Protein AF-A0A8E2AY29-F1 (afdb_monomer)

Organism: NCBI:txid1052685

Sequence (65 aa):
MPTEFELRQRNQQFANKARAGKNPVKPSRQERLSKRSPVSHWALAAILFVVVGGVLFEIIRLVFL

Foldseek 3Di:
DDDPVRVVVLVVVLVVCVVVVHNSDDDDPVRVVVPDDPDDPVNVVVVVCVVVVVVVVVVCVVVPD

InterPro domains:
  IPR010580 Stress-associated endoplasmic reticulum protein [PF06624] (2-63)

pLDDT: mean 91.62, std 3.86, range [81.12, 96.94]

Secondary structure (DSSP, 8-state):
---HHHHHHHHHHHHHHHHTT---SPPPHHHHHHTS-SS-HHHHHHHHHHHHHHHHHHHHHHHH-

Structure (mmCIF, N/CA/C/O backbone):
data_AF-A0A8E2AY29-F1
#
_entry.id   AF-A0A8E2AY29-F1
#
loop_
_atom_site.group_PDB
_atom_site.id
_atom_site.type_symbol
_atom_site.label_atom_id
_atom_site.label_alt_id
_atom_site.label_comp_id
_atom_site.label_asym_id
_atom_site.label_entity_id
_atom_site.label_seq_id
_atom_site.pdbx_PDB_ins_code
_atom_site.Cartn_x
_atom_site.Cartn_y
_atom_site.Cartn_z
_atom_site.occupancy
_atom_site.B_iso_or_equiv
_atom_site.auth_seq_id
_atom_site.auth_comp_id
_atom_site.auth_asym_id
_atom_site.auth_atom_id
_atom_site.pdbx_PDB_model_num
ATOM 1 N N . MET A 1 1 ? -20.581 10.320 32.973 1.00 82.00 1 MET A N 1
ATOM 2 C CA . MET A 1 1 ? -20.829 8.863 32.866 1.00 82.00 1 MET A CA 1
ATOM 3 C C . MET A 1 1 ? -21.878 8.657 31.783 1.00 82.00 1 MET A C 1
ATOM 5 O O . MET A 1 1 ? -22.734 9.529 31.682 1.00 82.00 1 MET A O 1
ATOM 9 N N . PRO A 1 2 ? -21.792 7.610 30.942 1.00 81.12 2 PRO A N 1
ATOM 10 C CA . PRO A 1 2 ? -22.786 7.397 29.896 1.00 81.12 2 PRO A CA 1
ATOM 11 C C . PRO A 1 2 ? -24.155 7.100 30.511 1.00 81.12 2 PRO A C 1
ATOM 13 O O . PRO A 1 2 ? -24.239 6.429 31.541 1.00 81.12 2 PRO A O 1
ATOM 16 N N . THR A 1 3 ? -25.211 7.617 29.892 1.00 93.31 3 THR A N 1
ATOM 17 C CA . THR A 1 3 ? -26.590 7.416 30.361 1.00 93.31 3 THR A CA 1
ATOM 18 C C . THR A 1 3 ? -27.099 6.017 29.997 1.00 93.31 3 THR A C 1
ATOM 20 O O . THR A 1 3 ? -26.566 5.354 29.103 1.00 93.31 3 THR A O 1
ATOM 23 N N . GLU A 1 4 ? -28.162 5.546 30.656 1.00 91.38 4 GLU A N 1
ATOM 24 C CA . GLU A 1 4 ? -28.770 4.241 30.342 1.00 91.38 4 GLU A CA 1
ATOM 25 C C . GLU A 1 4 ? -29.232 4.139 28.883 1.00 91.38 4 GLU A C 1
ATOM 27 O O . GLU A 1 4 ? -29.140 3.080 28.258 1.00 91.38 4 GLU A O 1
ATOM 32 N N . PHE A 1 5 ? -29.689 5.258 28.320 1.00 92.25 5 PHE A N 1
ATOM 33 C CA . PHE A 1 5 ? -30.067 5.354 26.917 1.00 92.25 5 PHE A CA 1
ATOM 34 C C . PHE A 1 5 ? -28.866 5.116 25.990 1.00 92.25 5 PHE A C 1
ATOM 36 O O . PHE A 1 5 ? -28.940 4.290 25.078 1.00 92.25 5 PHE A O 1
ATOM 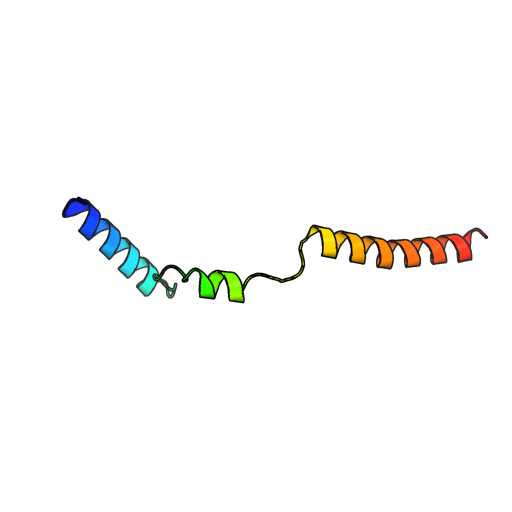43 N N . GLU A 1 6 ? -27.727 5.759 26.267 1.00 91.38 6 GLU A N 1
ATOM 44 C CA . GLU A 1 6 ? -26.487 5.563 25.506 1.00 91.38 6 GLU A CA 1
ATOM 45 C C . GLU A 1 6 ? -25.957 4.126 25.619 1.00 91.38 6 GLU A C 1
ATOM 47 O O . GLU A 1 6 ? -25.477 3.555 24.634 1.00 91.38 6 GLU A O 1
ATOM 52 N N . LEU A 1 7 ? -26.066 3.514 26.803 1.00 90.94 7 LEU A N 1
ATOM 53 C CA . LEU A 1 7 ? -25.691 2.116 27.036 1.00 90.94 7 LEU A CA 1
ATOM 54 C C . LEU A 1 7 ? -26.561 1.157 26.215 1.00 90.94 7 LEU A C 1
ATOM 56 O O . LEU A 1 7 ? -26.032 0.282 25.521 1.00 90.94 7 LEU A O 1
ATOM 60 N N . ARG A 1 8 ? -27.885 1.352 26.221 1.00 90.94 8 ARG A N 1
ATOM 61 C CA . ARG A 1 8 ? -28.819 0.563 25.402 1.00 90.94 8 ARG A CA 1
ATOM 62 C C . ARG A 1 8 ? -28.517 0.705 23.914 1.00 90.94 8 ARG A C 1
ATOM 64 O O . ARG A 1 8 ? -28.461 -0.302 23.209 1.00 90.94 8 ARG A O 1
ATOM 71 N N . GLN A 1 9 ? -28.246 1.922 23.449 1.00 92.38 9 GLN A N 1
ATOM 72 C CA . GLN A 1 9 ? -27.915 2.177 22.049 1.00 92.38 9 GLN A CA 1
ATOM 73 C C . GLN A 1 9 ? -26.616 1.468 21.628 1.00 92.38 9 GLN A C 1
ATOM 75 O O . GLN A 1 9 ? -26.565 0.840 20.568 1.00 92.38 9 GLN A O 1
ATOM 80 N N . ARG A 1 10 ? -25.570 1.499 22.464 1.00 88.81 10 ARG A N 1
ATOM 81 C CA . ARG A 1 10 ? -24.307 0.784 22.196 1.00 88.81 10 ARG A CA 1
ATOM 82 C C . ARG A 1 10 ? -24.492 -0.734 22.172 1.00 88.81 10 ARG A C 1
ATOM 84 O O . ARG A 1 10 ? -23.950 -1.386 21.279 1.00 88.81 10 ARG A O 1
ATOM 91 N N . ASN A 1 11 ? -25.288 -1.287 23.087 1.00 91.50 11 ASN A N 1
ATOM 92 C CA . ASN A 1 11 ? -25.588 -2.721 23.116 1.00 91.50 11 ASN A CA 1
ATOM 93 C C . ASN A 1 11 ? -26.369 -3.162 21.873 1.00 91.50 11 ASN A C 1
ATOM 95 O O . ASN A 1 11 ? -26.037 -4.183 21.272 1.00 91.50 11 ASN A O 1
ATOM 99 N N . GLN A 1 12 ? -27.347 -2.364 21.430 1.00 93.19 12 GLN A N 1
ATOM 100 C CA . GLN A 1 12 ? -28.064 -2.620 20.179 1.00 93.19 12 GLN A CA 1
ATOM 101 C C . GLN A 1 12 ? -27.121 -2.599 18.969 1.00 93.19 12 GLN A C 1
ATOM 103 O O . GLN A 1 12 ? -27.166 -3.504 18.137 1.00 93.19 12 GLN A O 1
ATOM 108 N N . GLN A 1 13 ? -26.209 -1.625 18.882 1.00 90.38 13 GLN A N 1
ATOM 109 C CA . GLN A 1 13 ? -25.214 -1.580 17.804 1.00 90.38 13 GLN A CA 1
ATOM 110 C C . GLN A 1 13 ? -24.277 -2.796 17.814 1.00 90.38 13 GLN A C 1
ATOM 112 O O . GLN A 1 13 ? -23.929 -3.310 16.749 1.00 90.38 13 GLN A O 1
ATOM 117 N N . PHE A 1 14 ? -23.863 -3.259 18.995 1.00 92.06 14 PHE A N 1
ATOM 118 C CA . PHE A 1 14 ? -23.030 -4.452 19.148 1.00 92.06 14 PHE A CA 1
ATOM 119 C C . PHE A 1 14 ? -23.778 -5.713 18.693 1.00 92.06 14 PHE A C 1
ATOM 121 O O . PHE A 1 14 ? -23.261 -6.470 17.870 1.00 92.06 14 PHE A O 1
ATOM 128 N N . ALA A 1 15 ? -25.021 -5.890 19.150 1.00 92.00 15 ALA A N 1
ATOM 129 C CA . ALA A 1 15 ? -25.879 -7.008 18.766 1.00 92.00 15 ALA A CA 1
ATOM 130 C C . ALA A 1 15 ? -26.171 -7.024 17.256 1.00 92.00 15 ALA A C 1
ATOM 132 O O . ALA A 1 15 ? -26.092 -8.077 16.627 1.00 92.00 15 ALA A O 1
ATOM 133 N N . ASN A 1 16 ? -26.433 -5.863 16.648 1.00 92.88 16 ASN A N 1
ATOM 134 C CA . ASN A 1 16 ? -26.661 -5.750 15.205 1.00 92.88 16 ASN A CA 1
ATOM 135 C C . ASN A 1 16 ? -25.414 -6.129 14.395 1.00 92.88 16 ASN A C 1
ATOM 137 O O . ASN A 1 16 ? -25.523 -6.822 13.386 1.00 92.88 16 ASN A O 1
ATOM 141 N N . LYS A 1 17 ? -24.220 -5.720 14.842 1.00 89.88 17 LYS A N 1
ATOM 142 C CA . LYS A 1 17 ? -22.955 -6.108 14.197 1.00 89.88 17 LYS A CA 1
ATOM 143 C C . LYS A 1 17 ? -22.700 -7.610 14.305 1.00 89.88 17 LYS A C 1
ATOM 145 O O . LYS A 1 17 ? -22.352 -8.216 13.297 1.00 89.88 17 LYS A O 1
ATOM 150 N N . ALA A 1 18 ? -22.943 -8.195 15.480 1.00 90.50 18 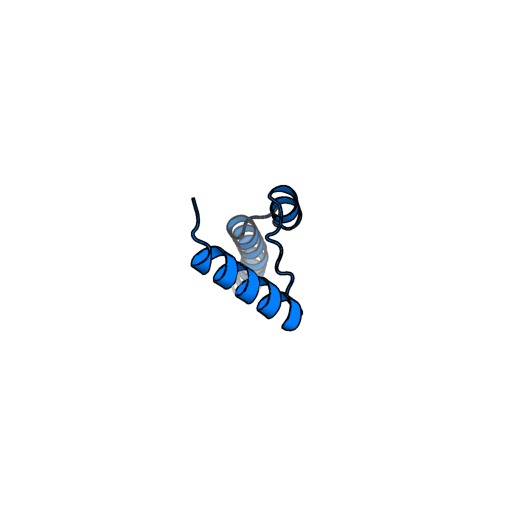ALA A N 1
ATOM 151 C CA . ALA A 1 18 ? -22.831 -9.635 15.692 1.00 90.50 18 ALA A CA 1
ATOM 152 C C . ALA A 1 18 ? -23.805 -10.423 14.796 1.00 90.50 18 ALA A C 1
ATOM 154 O O . ALA A 1 18 ? -23.393 -11.370 14.133 1.00 90.50 18 ALA A O 1
ATOM 155 N N . ARG A 1 19 ? -25.071 -9.983 14.697 1.00 90.25 19 ARG A N 1
ATOM 156 C CA . ARG A 1 19 ? -26.079 -10.571 13.790 1.00 90.25 19 ARG A CA 1
ATOM 157 C C . ARG A 1 19 ? -25.694 -10.451 12.315 1.00 90.25 19 ARG A C 1
ATOM 159 O O . ARG A 1 19 ? -25.966 -11.359 11.545 1.00 90.25 19 ARG A O 1
ATOM 166 N N . ALA A 1 20 ? -25.031 -9.362 11.928 1.00 91.06 20 ALA A N 1
ATOM 167 C CA . ALA A 1 20 ? -24.508 -9.164 10.577 1.00 91.06 20 ALA A CA 1
ATOM 168 C C . ALA A 1 20 ? -23.230 -9.980 10.280 1.00 91.06 20 ALA A C 1
ATOM 170 O O . ALA A 1 20 ? -22.591 -9.745 9.255 1.00 91.06 20 ALA A O 1
ATOM 171 N N . GLY A 1 21 ? -22.805 -10.870 11.187 1.00 87.75 21 GLY A N 1
ATOM 172 C CA . GLY A 1 21 ? -21.589 -11.676 11.046 1.00 87.75 21 GLY A CA 1
ATOM 173 C C . GLY A 1 21 ? -20.286 -10.878 11.156 1.00 87.75 21 GLY A C 1
ATOM 174 O O . GLY A 1 21 ? -19.211 -11.402 10.875 1.00 87.75 21 GLY A O 1
ATOM 175 N N . LYS A 1 22 ? -20.347 -9.600 11.551 1.00 86.88 22 LYS A N 1
ATOM 176 C CA . LYS A 1 22 ? -19.167 -8.743 11.720 1.00 86.88 22 LYS A CA 1
ATOM 177 C C . LYS A 1 22 ? -18.661 -8.870 13.148 1.00 86.88 22 LYS A C 1
ATOM 179 O O . LYS A 1 22 ? -19.460 -8.836 14.077 1.00 86.88 22 LYS A O 1
ATOM 184 N N . ASN A 1 23 ? -17.341 -8.923 13.337 1.00 85.62 23 ASN A N 1
ATOM 185 C CA . ASN A 1 23 ? -16.763 -8.898 14.678 1.00 85.62 23 ASN A CA 1
ATOM 186 C C . ASN A 1 23 ? -17.056 -7.531 15.339 1.00 85.62 23 ASN A C 1
ATOM 188 O O . ASN A 1 23 ? -16.570 -6.501 14.857 1.00 85.62 23 ASN A O 1
ATOM 192 N N . PRO A 1 24 ? -17.880 -7.482 16.402 1.00 84.38 24 PRO A N 1
ATOM 193 C CA . PRO A 1 24 ? -18.281 -6.226 17.028 1.00 84.38 24 PRO A CA 1
ATOM 194 C C . PRO A 1 24 ? -17.206 -5.681 17.987 1.00 84.38 24 PRO A C 1
ATOM 196 O O . PRO A 1 24 ? -17.287 -4.523 18.411 1.00 84.38 24 PRO A O 1
ATOM 199 N N . VAL A 1 25 ? -16.192 -6.493 18.309 1.00 88.19 25 VAL A N 1
ATOM 200 C CA . VAL A 1 25 ? -15.072 -6.133 19.180 1.00 88.19 25 VAL A CA 1
ATOM 201 C C . VAL A 1 25 ? -14.067 -5.297 18.394 1.00 88.19 25 VAL A C 1
ATOM 203 O O . VAL A 1 25 ? -13.643 -5.657 17.296 1.00 88.19 25 VAL A O 1
ATOM 206 N N . LYS A 1 26 ? -13.671 -4.148 18.951 1.00 85.12 26 LYS A N 1
ATOM 207 C CA . LYS A 1 26 ? -12.623 -3.324 18.341 1.00 85.12 26 LYS A CA 1
ATOM 208 C C . LYS A 1 26 ? -11.284 -4.065 18.456 1.00 85.12 26 LYS A C 1
ATOM 210 O O . LYS A 1 26 ? -10.936 -4.454 19.570 1.00 85.12 26 LYS A O 1
ATOM 215 N N . PRO A 1 27 ? -10.510 -4.196 17.364 1.00 87.19 27 PRO A N 1
ATOM 216 C CA . PRO A 1 27 ? -9.221 -4.870 17.419 1.00 87.19 27 PRO A CA 1
ATOM 217 C C . 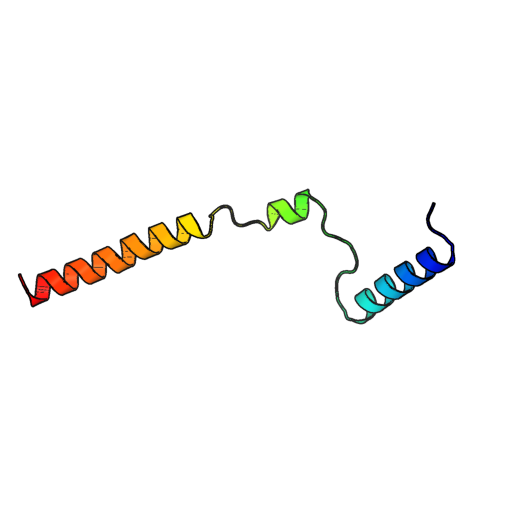PRO A 1 27 ? -8.281 -4.119 18.358 1.00 87.19 27 PRO A C 1
ATOM 219 O O . PRO A 1 27 ? -8.237 -2.875 18.343 1.00 87.19 27 PRO A O 1
ATOM 222 N N . SER A 1 28 ? -7.539 -4.887 19.155 1.00 89.44 28 SER A N 1
ATOM 223 C CA . SER A 1 28 ? -6.563 -4.357 20.105 1.00 89.44 28 SER A CA 1
ATOM 224 C C . SER A 1 28 ? -5.431 -3.631 19.370 1.00 89.44 28 SER A C 1
ATOM 226 O O . SER A 1 28 ? -5.222 -3.810 18.167 1.00 89.44 28 SER A O 1
ATOM 228 N N . ARG A 1 29 ? -4.661 -2.797 20.081 1.00 87.94 29 ARG A N 1
ATOM 229 C CA . ARG A 1 29 ? -3.500 -2.120 19.478 1.00 87.94 29 ARG A CA 1
ATOM 230 C C . ARG A 1 29 ? -2.506 -3.133 18.898 1.00 87.94 29 ARG A C 1
ATOM 232 O O . ARG A 1 29 ? -2.002 -2.913 17.803 1.00 87.94 29 ARG A O 1
ATOM 239 N N . GLN A 1 30 ? -2.278 -4.242 19.601 1.00 89.62 30 GLN A N 1
ATOM 240 C CA . GLN A 1 30 ? -1.394 -5.320 19.157 1.00 89.62 30 GLN A CA 1
ATOM 241 C C . GLN A 1 30 ? -1.918 -5.994 17.882 1.00 89.62 30 GLN A C 1
ATOM 243 O O . GLN A 1 30 ? -1.155 -6.180 16.941 1.00 89.62 30 GLN A O 1
ATOM 248 N N . GLU A 1 31 ? -3.222 -6.270 17.805 1.00 88.19 31 GLU A N 1
ATOM 249 C CA . GLU A 1 31 ? -3.842 -6.883 16.623 1.00 88.19 31 GLU A CA 1
ATOM 250 C C . GLU A 1 31 ? -3.827 -5.952 15.398 1.00 88.19 31 GLU A C 1
ATOM 252 O O . GLU A 1 31 ? -3.687 -6.390 14.258 1.00 88.19 31 GLU A O 1
ATOM 257 N N . ARG A 1 32 ? -3.944 -4.638 15.614 1.00 89.62 32 ARG A N 1
ATOM 258 C CA . ARG A 1 32 ? -3.797 -3.650 14.533 1.00 89.62 32 ARG A CA 1
ATOM 259 C C . ARG A 1 32 ? -2.366 -3.592 14.011 1.00 89.62 32 ARG A C 1
ATOM 261 O O . ARG A 1 32 ? -2.168 -3.442 12.811 1.00 89.62 32 ARG A O 1
ATOM 268 N N . LEU A 1 33 ? -1.388 -3.673 14.912 1.00 87.75 33 LEU A N 1
ATOM 269 C CA . LEU A 1 33 ? 0.028 -3.640 14.557 1.00 87.75 33 LEU A CA 1
ATOM 270 C C . LEU A 1 33 ? 0.453 -4.913 13.823 1.00 87.75 33 LEU A C 1
ATOM 272 O O . LEU A 1 33 ? 1.186 -4.804 12.848 1.00 87.75 33 LEU A O 1
ATOM 276 N N . SER A 1 34 ? -0.050 -6.087 14.219 1.00 89.00 34 SER A N 1
ATOM 277 C CA . SER A 1 34 ? 0.276 -7.350 13.541 1.00 89.00 34 SER A CA 1
ATOM 278 C C . SER A 1 34 ? -0.271 -7.434 12.114 1.00 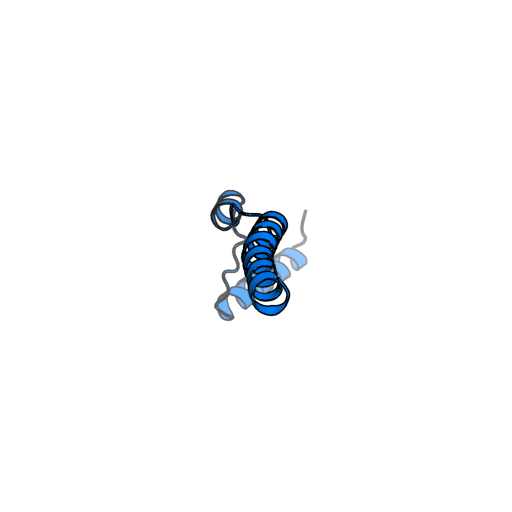89.00 34 SER A C 1
ATOM 280 O O . SER A 1 34 ? 0.332 -8.082 11.267 1.00 89.00 34 SER A O 1
ATOM 282 N N . LYS A 1 35 ? -1.392 -6.761 11.826 1.00 88.56 35 LYS A N 1
ATOM 283 C CA . LYS A 1 35 ? -1.987 -6.689 10.478 1.00 88.56 35 LYS A CA 1
ATOM 284 C C . LYS A 1 35 ? -1.426 -5.551 9.622 1.00 88.56 35 LYS A C 1
ATOM 286 O O . LYS A 1 35 ? -1.805 -5.420 8.459 1.00 88.56 35 LYS A O 1
ATOM 291 N N . ARG A 1 36 ? -0.571 -4.686 10.177 1.00 88.81 36 ARG A N 1
ATOM 292 C CA . ARG A 1 36 ? -0.002 -3.557 9.436 1.00 88.81 36 ARG A CA 1
ATOM 293 C C . ARG A 1 36 ? 1.129 -4.062 8.544 1.00 88.81 36 ARG A C 1
ATOM 295 O O . ARG A 1 36 ? 2.075 -4.662 9.038 1.00 88.81 36 ARG A O 1
ATOM 302 N N . SER A 1 37 ? 1.047 -3.771 7.244 1.00 90.12 37 SER A N 1
ATOM 303 C CA . SER A 1 37 ? 2.154 -4.049 6.322 1.00 90.12 37 SER A CA 1
ATOM 304 C C . SER A 1 37 ? 3.433 -3.353 6.809 1.00 90.12 37 SER A C 1
ATOM 306 O O . SER A 1 37 ? 3.372 -2.163 7.147 1.00 90.12 37 SER A O 1
ATOM 308 N N . PRO A 1 38 ? 4.584 -4.050 6.822 1.00 89.56 38 PRO A N 1
ATOM 309 C CA . PRO A 1 38 ? 5.868 -3.441 7.155 1.00 89.56 38 PRO A CA 1
ATOM 310 C C . PRO A 1 38 ? 6.344 -2.462 6.071 1.00 89.56 38 PRO A C 1
ATOM 312 O O . PRO A 1 38 ? 7.156 -1.585 6.353 1.00 89.56 38 PRO A O 1
ATOM 315 N N . VAL A 1 39 ? 5.824 -2.577 4.843 1.00 92.88 39 VAL A N 1
ATOM 316 C CA . VAL A 1 39 ? 6.214 -1.742 3.700 1.00 92.88 39 VAL A CA 1
ATOM 317 C C . VAL A 1 39 ? 5.193 -0.625 3.492 1.00 92.88 39 VAL A C 1
ATOM 319 O O . VAL A 1 39 ? 3.988 -0.870 3.373 1.00 92.88 39 VAL A O 1
ATOM 322 N N . SER A 1 40 ? 5.678 0.618 3.439 1.00 94.06 40 SER A N 1
ATOM 323 C CA . SER A 1 40 ? 4.849 1.785 3.132 1.00 94.06 40 SER A CA 1
ATOM 324 C C . SER A 1 40 ? 4.461 1.812 1.651 1.00 94.06 40 SER A C 1
ATOM 326 O O . SER A 1 40 ? 5.167 1.282 0.795 1.00 94.06 40 SER A O 1
ATOM 328 N N . HIS A 1 41 ? 3.347 2.468 1.319 1.00 95.12 41 HIS A N 1
ATOM 329 C CA . HIS A 1 41 ? 2.928 2.608 -0.082 1.00 95.12 41 HIS A CA 1
ATOM 330 C C . HIS A 1 41 ? 3.955 3.390 -0.916 1.00 95.12 41 HIS A C 1
ATOM 332 O O . HIS A 1 41 ? 4.148 3.079 -2.083 1.00 95.12 41 HIS A O 1
ATOM 338 N N . TRP A 1 42 ? 4.675 4.337 -0.305 1.00 96.56 42 TRP A N 1
ATOM 339 C CA . TRP A 1 42 ? 5.777 5.056 -0.948 1.00 96.56 42 TRP A CA 1
ATOM 340 C C . TRP A 1 42 ? 6.964 4.151 -1.275 1.00 96.56 42 TRP A C 1
ATOM 342 O O . TRP A 1 42 ? 7.507 4.239 -2.371 1.00 96.56 42 TRP A O 1
ATOM 352 N N . ALA A 1 43 ? 7.337 3.252 -0.360 1.00 95.94 43 ALA A N 1
ATOM 353 C CA . ALA A 1 43 ? 8.393 2.278 -0.620 1.00 95.94 43 ALA A CA 1
ATOM 354 C C . ALA A 1 43 ? 7.994 1.319 -1.751 1.00 95.94 43 ALA A C 1
ATOM 356 O O . ALA A 1 43 ? 8.788 1.072 -2.655 1.00 95.94 43 ALA A O 1
ATOM 357 N N . LEU A 1 44 ? 6.744 0.844 -1.751 1.00 96.19 44 LEU A N 1
ATOM 358 C CA . LEU A 1 44 ? 6.217 0.019 -2.838 1.00 96.19 44 LEU A CA 1
ATOM 359 C C . LEU A 1 44 ? 6.234 0.764 -4.182 1.00 96.19 44 LEU A C 1
ATOM 361 O O . LEU A 1 44 ? 6.669 0.202 -5.183 1.00 96.19 44 LEU A O 1
ATOM 365 N N . ALA A 1 45 ? 5.803 2.028 -4.202 1.00 96.25 45 ALA A N 1
ATOM 366 C CA . ALA A 1 45 ? 5.802 2.856 -5.404 1.00 96.25 45 ALA A CA 1
ATOM 367 C C . ALA A 1 45 ? 7.219 3.091 -5.947 1.00 96.25 45 ALA A C 1
ATOM 369 O O . ALA A 1 45 ? 7.425 2.998 -7.153 1.00 96.25 45 ALA A O 1
ATOM 370 N N . ALA A 1 46 ? 8.199 3.335 -5.072 1.00 96.94 46 ALA A N 1
ATOM 371 C CA . ALA A 1 46 ? 9.595 3.495 -5.470 1.00 96.94 46 ALA A CA 1
ATOM 372 C C . ALA A 1 46 ? 10.159 2.211 -6.099 1.00 96.94 46 ALA A C 1
ATOM 374 O O . ALA A 1 46 ? 10.766 2.269 -7.165 1.00 96.94 46 ALA A O 1
ATOM 375 N N . ILE A 1 47 ? 9.908 1.049 -5.485 1.00 95.88 47 ILE A N 1
ATOM 376 C CA . ILE A 1 47 ? 10.327 -0.250 -6.037 1.00 95.88 47 ILE A CA 1
ATOM 377 C C . ILE A 1 47 ? 9.680 -0.474 -7.405 1.00 95.88 47 ILE A C 1
ATOM 379 O O . ILE A 1 47 ? 10.372 -0.804 -8.366 1.00 95.88 47 ILE A O 1
ATOM 383 N N . LEU A 1 48 ? 8.367 -0.255 -7.509 1.00 96.62 48 LEU A N 1
ATOM 384 C CA . LEU A 1 48 ? 7.639 -0.424 -8.763 1.00 96.62 48 LEU A CA 1
ATOM 385 C C . LEU A 1 48 ? 8.180 0.508 -9.854 1.00 96.62 48 LEU A C 1
ATOM 387 O O . LEU A 1 48 ? 8.380 0.068 -10.981 1.00 96.62 48 LEU A O 1
ATOM 391 N N . PHE A 1 49 ? 8.462 1.767 -9.515 1.00 96.50 49 PHE A N 1
ATOM 392 C CA . PHE A 1 49 ? 9.040 2.737 -10.439 1.00 96.50 49 PHE A CA 1
ATOM 393 C C . PHE A 1 49 ? 10.416 2.303 -10.945 1.00 96.50 49 PHE A C 1
ATOM 395 O O . PHE A 1 49 ? 10.663 2.386 -12.142 1.00 96.50 49 PHE A O 1
ATOM 402 N N . VAL A 1 50 ? 11.296 1.800 -10.074 1.00 95.94 50 VAL A N 1
ATOM 403 C CA . VAL A 1 50 ? 12.627 1.322 -10.485 1.00 95.94 50 VAL A CA 1
ATOM 404 C C . VAL A 1 50 ? 12.514 0.105 -11.403 1.00 95.94 50 VAL A C 1
ATOM 406 O O . VAL A 1 50 ? 13.169 0.061 -12.441 1.00 95.94 50 VAL A O 1
ATOM 409 N N . VAL A 1 51 ? 11.659 -0.861 -11.057 1.00 95.94 51 VAL A N 1
ATOM 410 C CA . VAL A 1 51 ? 11.478 -2.083 -11.856 1.00 95.94 51 VAL A CA 1
ATOM 411 C C . VAL A 1 51 ? 10.880 -1.758 -13.225 1.00 95.94 51 VAL A C 1
ATOM 413 O O . VAL A 1 51 ? 11.435 -2.148 -14.248 1.00 95.94 51 VAL A O 1
ATOM 416 N N . VAL A 1 52 ? 9.774 -1.012 -13.263 1.00 96.50 52 VAL A N 1
ATOM 417 C CA . VAL A 1 52 ? 9.102 -0.650 -14.520 1.00 96.50 52 VAL A CA 1
ATOM 418 C C . VAL A 1 52 ? 9.954 0.326 -15.330 1.00 96.50 52 VAL A C 1
ATOM 420 O O . VAL A 1 52 ? 10.090 0.164 -16.538 1.00 96.50 52 VAL A O 1
ATOM 423 N N . GLY A 1 53 ? 10.567 1.310 -14.675 1.00 94.50 53 GLY A N 1
ATOM 424 C CA . GLY A 1 53 ? 11.427 2.304 -15.309 1.00 94.50 53 GLY A CA 1
ATOM 425 C C . GLY A 1 53 ? 12.667 1.689 -15.950 1.00 94.50 53 GLY A C 1
ATOM 426 O O . GLY A 1 53 ? 12.999 2.054 -17.073 1.00 94.50 53 GLY A O 1
ATOM 427 N N . GLY A 1 54 ? 13.305 0.714 -15.295 1.00 92.88 54 GLY A N 1
ATOM 428 C CA . GLY A 1 54 ? 14.432 -0.022 -15.872 1.00 92.88 54 GLY A CA 1
ATOM 429 C C . GLY A 1 54 ? 14.038 -0.798 -17.129 1.00 92.88 54 GLY A C 1
ATOM 430 O O . GLY A 1 54 ? 14.731 -0.721 -18.139 1.00 92.88 54 GLY A O 1
ATOM 431 N N . VAL A 1 55 ? 12.886 -1.475 -17.105 1.00 94.81 55 VAL A N 1
ATOM 432 C CA . VAL A 1 55 ? 12.365 -2.192 -18.281 1.00 94.81 55 VAL A CA 1
ATOM 433 C C . VAL A 1 55 ? 12.027 -1.225 -19.417 1.00 94.81 55 VAL A C 1
ATOM 435 O O . VAL A 1 55 ? 12.406 -1.469 -20.558 1.00 94.81 55 VAL A O 1
ATOM 438 N N . LEU A 1 56 ? 11.353 -0.110 -19.121 1.00 95.25 56 LEU A N 1
ATOM 439 C CA . LEU A 1 56 ? 11.038 0.910 -20.125 1.00 95.25 56 LEU A CA 1
ATOM 440 C C . LEU A 1 56 ? 12.306 1.517 -20.730 1.00 95.25 56 LEU A C 1
ATOM 442 O O . LEU A 1 56 ? 12.375 1.689 -21.944 1.00 95.25 56 LEU A O 1
ATOM 446 N N . PHE A 1 57 ? 13.308 1.811 -19.903 1.00 95.50 57 PHE A N 1
ATOM 447 C CA . PHE A 1 57 ? 14.595 2.319 -20.362 1.00 95.50 57 PHE A CA 1
ATOM 448 C C . PHE A 1 57 ? 15.295 1.324 -21.289 1.00 95.50 57 PHE A C 1
ATOM 450 O O . PHE A 1 57 ? 15.768 1.719 -22.351 1.00 95.50 57 PHE A O 1
ATOM 457 N N . GLU A 1 58 ? 15.309 0.040 -20.930 1.00 94.75 58 GLU A N 1
ATOM 458 C CA . GLU A 1 58 ? 15.924 -1.000 -21.756 1.00 94.75 58 GLU A CA 1
ATOM 459 C C . GLU A 1 58 ? 15.200 -1.157 -23.101 1.00 94.75 58 GLU A C 1
ATOM 461 O O . GLU A 1 58 ? 15.847 -1.267 -24.138 1.00 94.75 58 GLU A O 1
ATOM 466 N N . ILE A 1 59 ? 13.865 -1.084 -23.120 1.00 95.56 59 ILE A N 1
ATOM 467 C CA . ILE A 1 59 ? 13.088 -1.109 -24.370 1.00 95.56 59 ILE A CA 1
ATOM 468 C C . ILE A 1 59 ? 13.417 0.109 -25.239 1.00 95.56 59 ILE A C 1
ATOM 470 O O . ILE A 1 59 ? 13.656 -0.040 -26.435 1.00 95.56 59 ILE A O 1
ATOM 474 N N . ILE A 1 60 ? 13.448 1.311 -24.654 1.00 96.12 60 ILE A N 1
ATOM 475 C CA . ILE A 1 60 ? 13.808 2.536 -25.382 1.00 96.12 60 ILE A CA 1
ATOM 476 C C . ILE A 1 60 ? 15.218 2.406 -25.953 1.00 96.1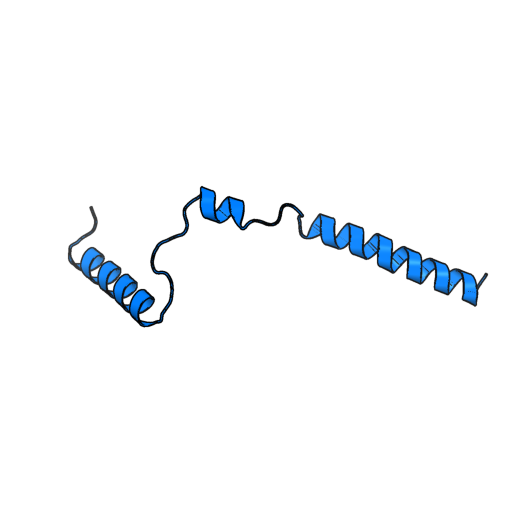2 60 ILE A C 1
ATOM 478 O O . ILE A 1 60 ? 15.428 2.731 -27.118 1.00 96.12 60 ILE A O 1
ATOM 482 N N . ARG A 1 61 ? 16.162 1.891 -25.161 1.00 94.44 61 ARG A N 1
ATOM 483 C CA . ARG A 1 61 ? 17.523 1.624 -25.611 1.00 94.44 61 ARG A CA 1
ATOM 484 C C . ARG A 1 61 ? 17.518 0.678 -26.809 1.00 94.44 61 ARG A C 1
ATOM 486 O O . ARG A 1 61 ? 18.007 1.069 -27.848 1.00 94.44 61 ARG A O 1
ATOM 493 N N . LEU A 1 62 ? 16.900 -0.498 -26.707 1.00 95.81 62 LEU A N 1
ATOM 494 C CA . LEU A 1 62 ? 16.864 -1.480 -27.801 1.00 95.81 62 LEU A CA 1
ATOM 495 C C . LEU A 1 62 ? 16.242 -0.948 -29.102 1.00 95.81 62 LEU A C 1
ATOM 497 O O . LEU A 1 62 ? 16.589 -1.424 -30.180 1.00 95.81 62 LEU A O 1
ATOM 501 N N . VAL A 1 63 ? 15.293 -0.014 -29.011 1.00 96.12 63 VAL A N 1
ATOM 502 C CA . VAL A 1 63 ? 14.589 0.533 -30.182 1.00 96.12 63 VAL A CA 1
ATOM 503 C C . VAL A 1 63 ? 15.314 1.736 -30.791 1.00 96.12 63 VAL A C 1
ATOM 505 O O . VAL A 1 63 ? 15.268 1.911 -32.007 1.00 96.12 63 VAL A O 1
ATOM 508 N N . PHE A 1 64 ? 15.949 2.577 -29.972 1.00 92.50 64 PHE A N 1
ATOM 509 C CA . PHE A 1 64 ? 16.467 3.882 -30.400 1.00 92.50 64 PHE A CA 1
ATOM 510 C C . PHE A 1 64 ? 17.991 4.046 -30.291 1.00 92.50 64 PHE A C 1
ATOM 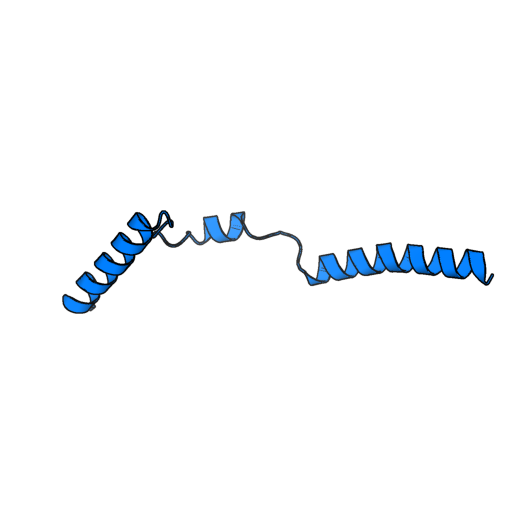512 O O . PHE A 1 64 ? 18.499 5.064 -30.766 1.00 92.50 64 PHE A O 1
ATOM 519 N N . LEU A 1 65 ? 18.713 3.103 -29.675 1.00 84.06 65 LEU A N 1
ATOM 520 C CA . LEU A 1 65 ? 20.163 3.160 -29.449 1.00 84.06 65 LEU A CA 1
ATOM 521 C C . LEU A 1 65 ? 20.862 1.867 -29.892 1.00 84.06 65 LEU A C 1
ATOM 523 O O . LEU A 1 65 ? 21.815 1.988 -30.690 1.00 84.06 65 LEU A O 1
#

Solvent-accessible surface area (backbone atoms only — not comparable to full-atom values): 3939 Å² total; per-residue (Å²): 131,87,49,73,68,58,52,52,52,52,50,51,54,39,51,53,29,47,74,69,73,39,83,61,70,79,76,49,74,66,59,53,56,74,71,47,72,92,68,52,72,66,58,52,50,51,53,50,47,52,58,53,47,50,53,50,50,50,51,49,39,76,75,75,108

Mean predicted aligned error: 8.01 Å

Radius of gyration: 24.84 Å; Cα contacts (8 Å, |Δi|>4): 11; chains: 1; bounding box: 50×20×63 Å

=== Fe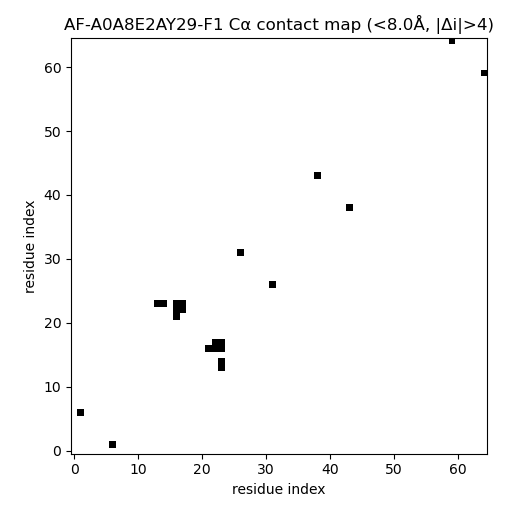ature glossary ===
Feature key, reading from the visual/contextual features back to the raw sequence:

Rendered structure images. Six rendered views show the 3D structure from the faces of a cube — i.e. along ±x, ±y, ±z. Rendering representation is drawn randomly per protein from cartoon (secondary-structure ribbons), sticks (backbone bonds), or molecular surface; coloring is either N→C rainbow (blue at the N-terminus through red at the C-terminus) or one color per chain.

Contact-map, Ramachandran, and PAE plots. The contact map is a binary N×N matrix image: pixel (i, j) is dark where Cα_i and Cα_j are within 8 Å and |i−j|>4. Because the |i−j|>4 filter removes local helical contacts, off-diagonal stripes parallel to the main diagonal indicate parallel β-sheets; stripes perpendicular to it indicate antiparallel β-sheets. The Ramachandran plot scatters every residue's (φ, ψ) pair against the sterically allowed regions. T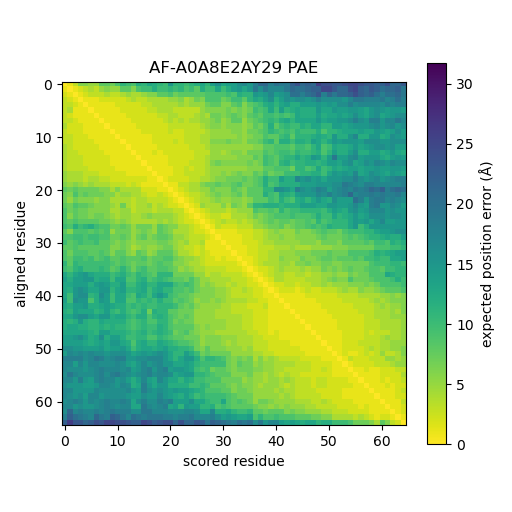he PAE heatmap renders the predicted-aligned-error matrix.

InterPro / GO / CATH / organism. Database cross-references. InterPro integrates a dozen domain/family signature databases into unified entries with residue-range hits. GO terms attach function/process/location labels with evidence codes. CATH codes position the fold in a four-level structural taxonomy. Organism is the NCBI-taxonomy species name.

Nearest PDB structures. The Foldseek neighbor list gives the closest experimentally determined structures in the PDB, ranked by structural alignment. TM-score near 1 means near-identical fold; near 0.3 means only rough topology match. This is how one finds what a novel AlphaFold prediction most resembles in the solved-structure universe.

Predicted aligned error. PAE(i, j) answers: if I align the predicted and true structures on residue i, how far off (in Å) do I expect residue j to be? A block-diagonal PAE matrix with low values on the blocks and high values off-diagonal is the signature of a multi-domain protein with confidently predicted domains but uncertain inter-domain orientation.

Solvent-accessible surface area. Accessible surface area quantifies burial. A residue with SASA near zero is packed into the hydrophobic core; one with SASA >100 Å² sits on the surface. Computed here via the Shrake–Rupley numerical algorithm with a 1.4 Å probe.

B-factor. B-factor (Debye–Waller factor) reflects atomic displacement in the crystal lattice. It is an experimental observable (units Å²), not a prediction; low values mean the atom is pinned down, high values mean it moves or is heterogeneous across the crystal.

pLDDT. For AlphaFold models, the B-factor field carries pLDDT — the model's own estimate of local accuracy on a 0–100 scale. Regions with pLDDT<50 should be treated as essentially unmodeled; they often correspond to intrinsically disordered segments.

Backbone torsions (φ/ψ). φ (phi) and ψ (psi) are the two rotatable backbone dihedrals per residue: φ is the C(i-1)–N–Cα–C torsion, ψ is the N–Cα–C–N(i+1) torsion, both in degrees on (−180°, 180°]. α-helical residues cluster near (−60°, −45°); β-strand residues near (−120°, +130°). A Ramachandran plot is simply a scatter of (φ, ψ) for every residue.

Radius of gyration, Cα contacts, bounding box. Radius of gyration (Rg) is the root-mean-square distance of Cα atoms from their centroid — a single number for overall size and compactness. A globular domain of N residues has Rg ≈ 2.2·N^0.38 Å; an extended or disordered chain has a much larger Rg. The Cα contact count is the number of residue pairs whose Cα atoms are within 8 Å and are more than four positions apart in sequence — a standard proxy for tertiary packing density. The bounding box is the smallest axis-aligned box enclosing all Cα atoms.

Secondary structure (3-state, P-SEA). Three-state secondary structure (P-SEA) collapses the eight DSSP classes into helix (a), strand (b), and coil (c). P-SEA assigns these from Cα geometry alone — distances and angles — without requiring backbone 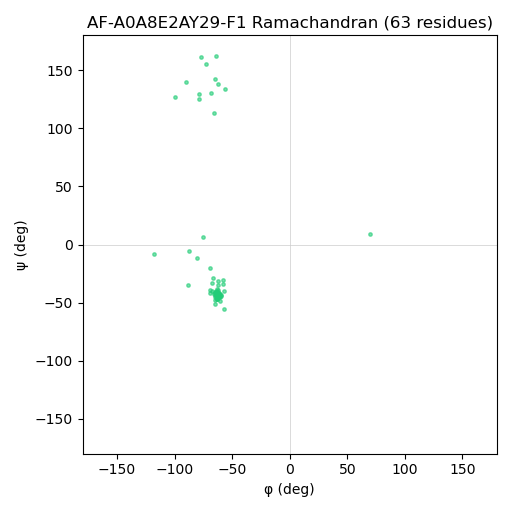oxygens, so it works on any Cα trace.

Secondary structure (8-state, DSSP). DSSP 8-state secondary structure assigns each residue one of H (α-helix), G (3₁₀-helix), I (π-helix), E (extended β-strand), B (isolated β-bridge), T (hydrogen-bonded turn), S (bend), or '-' (coil). The assignment is computed from backbone hydrogen-bond geometry via the Kabsch–Sander algorithm.

Foldseek 3Di. A 3Di character summarizes, for each residue, the relative orientation of the Cα frame of its nearest spatial neighbor. Because it encodes fold topology rather than chemistry, 3Di alignments detect remote structural similarity that sequence alignment misses.

mmCIF coordinates. The mmCIF block holds the 3D Cartesian coordinates of each backbone atom (N, Cα, C, O) in ångströms. mmCIF is the PDB's canonical archive format — a tagged-loop text representation of the atomic model.

Sequence. Sequence gives the chain of amino acids in standard one-letter code (A=alanine, C=cysteine, …, Y=tyrosine), read N→C. It is the only feature that is directly encoded by the gene; all structural features are derived from the folded form of this sequence.